Protein AF-A0A550GIX2-F1 (afdb_monomer_lite)

pLDDT: mean 87.05, std 19.42, range [30.88, 98.69]

Radius of gyration: 19.81 Å; chains: 1; bounding box: 37×24×69 Å

Structure (mmCIF, N/CA/C/O backbone):
data_AF-A0A550GIX2-F1
#
_entry.id   AF-A0A550GIX2-F1
#
loop_
_atom_site.group_PDB
_atom_site.id
_atom_site.type_symbol
_atom_site.label_atom_id
_atom_site.label_alt_id
_atom_site.label_comp_id
_atom_site.label_asym_id
_atom_site.label_entity_id
_atom_site.label_seq_id
_atom_site.pdbx_PDB_ins_code
_atom_site.Cartn_x
_atom_site.Cartn_y
_atom_site.Cartn_z
_atom_site.occupancy
_atom_site.B_iso_or_equiv
_atom_site.auth_seq_id
_atom_site.auth_comp_id
_atom_site.auth_asym_id
_atom_site.auth_atom_id
_atom_site.pdbx_PDB_model_num
ATOM 1 N N . MET A 1 1 ? 26.050 8.860 47.215 1.00 37.41 1 MET A N 1
ATOM 2 C CA . MET A 1 1 ? 24.657 9.284 47.470 1.00 37.41 1 MET A CA 1
ATOM 3 C C . MET A 1 1 ? 24.229 10.188 46.318 1.00 37.41 1 MET A C 1
ATOM 5 O O . MET A 1 1 ? 24.771 11.276 46.206 1.00 37.41 1 MET A O 1
ATOM 9 N N . LYS A 1 2 ? 23.384 9.721 45.390 1.00 30.88 2 LYS A N 1
ATOM 10 C CA . LYS A 1 2 ? 22.823 10.561 44.314 1.00 30.88 2 LYS A CA 1
ATOM 11 C C . LYS A 1 2 ? 21.297 10.614 44.491 1.00 30.88 2 LYS A C 1
ATOM 13 O O . LYS A 1 2 ? 20.684 9.555 44.377 1.00 30.88 2 LYS A O 1
ATOM 18 N N . PRO A 1 3 ? 20.680 11.775 44.768 1.00 41.62 3 PRO A N 1
ATOM 19 C CA . PRO A 1 3 ? 19.252 11.998 44.529 1.00 41.62 3 PRO A CA 1
ATOM 20 C C . PRO A 1 3 ? 19.055 12.433 43.057 1.00 41.62 3 PRO A C 1
ATOM 22 O O . PRO A 1 3 ? 19.893 13.151 42.522 1.00 41.62 3 PRO A O 1
ATOM 25 N N . GLN A 1 4 ? 18.166 11.783 42.284 1.00 46.25 4 GLN A N 1
ATOM 26 C CA . GLN A 1 4 ? 16.768 12.185 41.986 1.00 46.25 4 GLN A CA 1
ATOM 27 C C . GLN A 1 4 ? 16.673 13.627 41.453 1.00 46.25 4 GLN A C 1
ATOM 29 O O . GLN A 1 4 ? 17.166 14.521 42.118 1.00 46.25 4 GLN A O 1
ATOM 34 N N . LYS A 1 5 ? 16.044 13.995 40.331 1.00 46.88 5 LYS A N 1
ATOM 35 C CA . LYS A 1 5 ? 15.006 13.478 39.408 1.00 46.88 5 LYS A CA 1
ATOM 36 C C . LYS A 1 5 ? 15.142 14.368 38.136 1.00 46.88 5 LYS A C 1
ATOM 38 O O . LYS A 1 5 ? 15.829 15.374 38.195 1.00 46.88 5 LYS A O 1
ATOM 43 N N . GLU A 1 6 ? 14.625 14.033 36.958 1.00 42.41 6 GLU A N 1
ATOM 44 C CA . GLU A 1 6 ? 13.260 14.414 36.577 1.00 42.41 6 GLU A CA 1
ATOM 45 C C . GLU A 1 6 ? 12.857 13.724 35.267 1.00 42.41 6 GLU A C 1
ATOM 47 O O . GLU A 1 6 ? 13.595 13.681 34.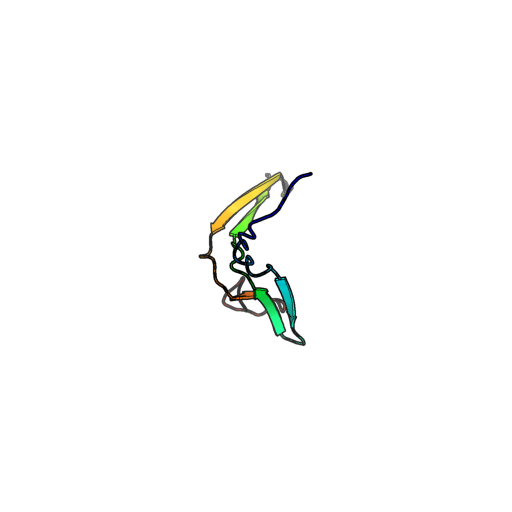285 1.00 42.41 6 GLU A O 1
ATOM 52 N N . ASN A 1 7 ? 11.673 13.118 35.320 1.00 50.47 7 ASN A N 1
ATOM 53 C CA . ASN A 1 7 ? 10.978 12.460 34.227 1.00 50.47 7 ASN A CA 1
ATOM 54 C C . ASN A 1 7 ? 10.583 13.488 33.162 1.00 50.47 7 ASN A C 1
ATOM 56 O O . ASN A 1 7 ? 9.516 14.091 33.263 1.00 50.47 7 ASN A O 1
ATOM 60 N N . GLU A 1 8 ? 11.356 13.603 32.089 1.00 48.03 8 GLU A N 1
ATOM 61 C CA . GLU A 1 8 ? 10.840 14.173 30.848 1.00 48.03 8 GLU A CA 1
ATOM 62 C C . GLU A 1 8 ? 10.251 13.030 30.013 1.00 48.03 8 GLU A C 1
ATOM 64 O O . GLU A 1 8 ? 10.936 12.326 29.264 1.00 48.03 8 GLU A O 1
ATOM 69 N N . LYS A 1 9 ? 8.956 12.767 30.228 1.00 46.25 9 LYS A N 1
ATOM 70 C CA . LYS A 1 9 ? 8.184 11.830 29.408 1.00 46.25 9 LYS A CA 1
ATOM 71 C C . LYS A 1 9 ? 8.227 12.329 27.963 1.00 46.25 9 LYS A C 1
ATOM 73 O O . LYS A 1 9 ? 7.476 13.229 27.600 1.00 46.25 9 LYS A O 1
ATOM 78 N N . ARG A 1 10 ? 9.084 11.728 27.129 1.00 49.44 10 ARG A N 1
ATOM 79 C CA . ARG A 1 10 ? 8.994 11.877 25.669 1.00 49.44 10 ARG A CA 1
ATOM 80 C C . ARG A 1 10 ? 7.548 11.557 25.271 1.00 49.44 10 ARG A C 1
ATOM 82 O O . ARG A 1 10 ? 7.048 10.521 25.724 1.00 49.44 10 ARG A O 1
ATOM 89 N N . PRO A 1 11 ? 6.867 12.393 24.468 1.00 48.50 11 PRO A N 1
ATOM 90 C CA . PRO A 1 11 ? 5.537 12.048 23.987 1.00 48.50 11 PRO A CA 1
ATOM 91 C C . PRO A 1 11 ? 5.646 10.684 23.307 1.00 48.50 11 PRO A C 1
ATOM 93 O O . PRO A 1 11 ? 6.551 10.474 22.493 1.00 48.50 11 PRO A O 1
ATOM 96 N N . MET A 1 12 ? 4.803 9.726 23.709 1.00 51.91 12 MET A N 1
ATOM 97 C CA . MET A 1 12 ? 4.776 8.417 23.068 1.00 51.91 12 MET A CA 1
ATOM 98 C C . MET A 1 12 ? 4.521 8.664 21.584 1.00 51.91 12 MET A C 1
ATOM 100 O O . MET A 1 12 ? 3.420 9.050 21.204 1.00 51.91 12 MET A O 1
ATOM 104 N N . LYS A 1 13 ? 5.548 8.486 20.744 1.00 54.66 13 LYS A N 1
ATOM 105 C CA . LYS A 1 13 ? 5.352 8.294 19.308 1.00 54.66 13 LYS A CA 1
ATOM 106 C C . LYS A 1 13 ? 4.285 7.212 19.200 1.00 54.66 13 LYS A C 1
ATOM 108 O O . LYS A 1 13 ? 4.544 6.108 19.675 1.00 54.66 13 LYS A O 1
ATOM 113 N N . ASN A 1 14 ? 3.106 7.532 18.664 1.00 63.31 14 ASN A N 1
ATOM 114 C CA . ASN A 1 14 ? 2.068 6.539 18.389 1.00 63.31 14 ASN A CA 1
ATOM 115 C C . ASN A 1 14 ? 2.757 5.339 17.730 1.00 63.31 14 ASN A C 1
ATOM 117 O O . ASN A 1 14 ? 3.378 5.502 16.678 1.00 63.31 14 ASN A O 1
ATOM 121 N N . ALA A 1 15 ? 2.776 4.189 18.408 1.00 82.12 15 ALA A N 1
ATOM 122 C CA . ALA A 1 15 ? 3.562 3.051 17.957 1.00 82.12 15 ALA A CA 1
ATOM 123 C C . ALA A 1 15 ? 3.024 2.618 16.591 1.00 82.12 15 ALA A C 1
ATOM 125 O O . ALA A 1 15 ? 1.854 2.252 16.479 1.00 82.12 15 ALA A O 1
ATOM 126 N N . ALA A 1 16 ? 3.856 2.727 15.555 1.00 93.25 16 ALA A N 1
ATOM 127 C CA . ALA A 1 16 ? 3.470 2.345 14.207 1.00 93.25 16 ALA A CA 1
ATOM 128 C C . ALA A 1 16 ? 3.040 0.874 14.189 1.00 93.25 16 ALA A C 1
ATOM 130 O O . ALA A 1 16 ? 3.733 0.019 14.744 1.00 93.25 16 ALA A O 1
ATOM 131 N N . SER A 1 17 ? 1.907 0.577 13.558 1.00 95.56 17 SER A N 1
ATOM 132 C CA . SER A 1 17 ? 1.375 -0.784 13.501 1.00 95.56 17 SER A CA 1
ATOM 133 C C . SER A 1 17 ? 0.670 -1.062 12.180 1.00 95.56 17 SER A C 1
ATOM 135 O O . SER A 1 17 ? 0.220 -0.148 11.485 1.00 95.56 17 SER A O 1
ATOM 137 N N . ILE A 1 18 ? 0.603 -2.347 11.829 1.00 97.19 18 ILE A N 1
ATOM 138 C CA . ILE A 1 18 ? -0.166 -2.848 10.694 1.00 97.19 18 ILE A CA 1
ATOM 139 C C . ILE A 1 18 ? -1.061 -3.973 11.205 1.00 97.19 18 ILE A C 1
ATOM 141 O O . ILE A 1 18 ? -0.569 -4.964 11.741 1.00 97.19 18 ILE A O 1
ATOM 145 N N . GLU A 1 19 ? -2.366 -3.835 11.011 1.00 97.81 19 GLU A N 1
ATOM 146 C CA . GLU A 1 19 ? -3.358 -4.867 11.291 1.00 97.81 19 GLU A CA 1
ATOM 147 C C . GLU A 1 19 ? -3.906 -5.440 9.978 1.00 97.81 19 GLU A C 1
ATOM 149 O O . GLU A 1 19 ? -4.272 -4.709 9.053 1.00 97.81 19 GLU A O 1
ATOM 154 N N . VAL A 1 20 ? -3.994 -6.769 9.895 1.00 98.38 20 VAL A N 1
ATOM 155 C CA . VAL A 1 20 ? -4.676 -7.462 8.796 1.00 98.38 20 VAL A CA 1
ATOM 156 C C . VAL A 1 20 ? -6.138 -7.658 9.183 1.00 98.38 20 VAL A C 1
ATOM 158 O O . VAL A 1 20 ? -6.473 -8.567 9.940 1.00 98.38 20 VAL A O 1
ATOM 161 N N . THR A 1 21 ? -7.023 -6.815 8.659 1.00 98.31 21 THR A N 1
ATOM 162 C CA . THR A 1 21 ? -8.442 -6.869 9.035 1.00 98.31 21 THR A CA 1
ATOM 163 C C . THR A 1 21 ? -9.152 -8.073 8.399 1.00 98.31 21 THR A C 1
ATOM 165 O O . THR A 1 21 ? -8.880 -8.464 7.252 1.00 98.31 21 THR A O 1
ATOM 168 N N . ARG A 1 22 ? -10.096 -8.685 9.130 1.00 98.12 22 ARG A N 1
ATOM 169 C CA . ARG A 1 22 ? -10.907 -9.807 8.623 1.00 98.12 22 ARG A CA 1
ATOM 170 C C . ARG A 1 22 ? -11.678 -9.364 7.378 1.00 98.12 22 ARG A C 1
ATOM 172 O O . ARG A 1 22 ? -12.445 -8.413 7.439 1.00 98.12 22 ARG A O 1
ATOM 179 N N . ASN A 1 23 ? -11.484 -10.073 6.262 1.00 97.75 23 ASN A N 1
ATOM 180 C CA . ASN A 1 23 ? -12.090 -9.771 4.954 1.00 97.75 23 ASN A CA 1
ATOM 181 C C . ASN A 1 23 ? -11.888 -8.322 4.463 1.00 97.75 23 ASN A C 1
ATOM 183 O O . ASN A 1 23 ? -12.621 -7.865 3.592 1.00 97.75 23 ASN A O 1
ATOM 187 N N . GLY A 1 24 ? -10.891 -7.613 4.996 1.00 97.69 24 GLY A N 1
ATOM 188 C CA . GLY A 1 24 ? -10.661 -6.206 4.691 1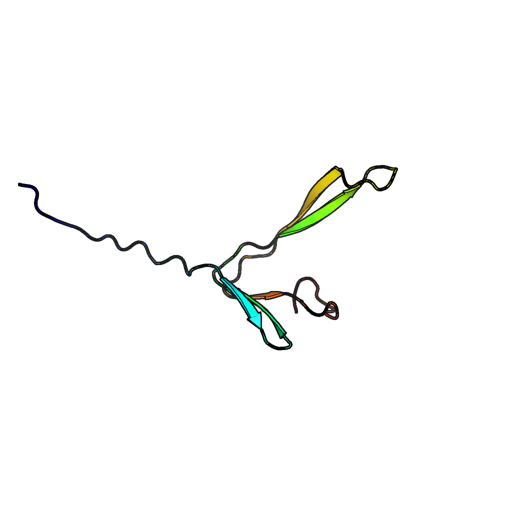.00 97.69 24 GLY A CA 1
ATOM 189 C C . GLY A 1 24 ? -9.202 -5.879 4.357 1.00 97.69 24 GLY A C 1
ATOM 190 O O . GLY A 1 24 ? -8.386 -6.787 4.148 1.00 97.69 24 GLY A O 1
ATOM 191 N N . PRO A 1 25 ? -8.871 -4.583 4.265 1.00 98.69 25 PRO A N 1
ATOM 192 C CA . PRO A 1 25 ? -7.538 -4.091 3.926 1.00 98.69 25 PRO A CA 1
ATOM 193 C C . PRO A 1 25 ? -6.502 -4.321 5.034 1.00 98.69 25 PRO A C 1
ATOM 195 O O . PRO A 1 25 ? -6.818 -4.788 6.133 1.00 98.69 25 PRO A O 1
ATOM 198 N N . TYR A 1 26 ? -5.260 -3.934 4.749 1.00 98.50 26 TYR A N 1
ATOM 199 C CA . TYR A 1 26 ? -4.294 -3.643 5.805 1.00 98.50 26 TYR A CA 1
ATOM 200 C C . TYR A 1 26 ? -4.618 -2.282 6.421 1.00 98.50 26 TYR A C 1
ATOM 202 O O . TYR A 1 26 ? -4.678 -1.280 5.707 1.00 98.50 26 TYR A O 1
ATOM 210 N N . LEU A 1 27 ? -4.817 -2.246 7.73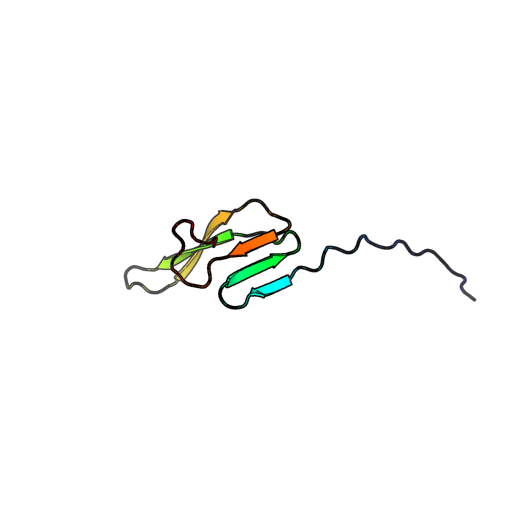4 1.00 98.12 27 LEU A N 1
ATOM 211 C CA . LEU A 1 27 ? -4.946 -1.021 8.511 1.00 98.12 27 LEU A CA 1
ATOM 212 C C . LEU A 1 27 ? -3.564 -0.633 9.038 1.00 98.12 27 LEU A C 1
ATOM 214 O O . LEU A 1 27 ? -3.014 -1.329 9.882 1.00 98.12 27 LEU A O 1
ATOM 218 N N . VAL A 1 28 ? -3.008 0.467 8.541 1.00 97.44 28 VAL A N 1
ATOM 219 C CA . VAL A 1 28 ? -1.722 1.018 8.987 1.00 97.44 28 VAL A CA 1
ATOM 220 C C . VAL A 1 28 ? -1.988 2.222 9.883 1.00 97.44 28 VAL A C 1
ATOM 222 O O . VAL A 1 28 ? -2.760 3.102 9.502 1.00 97.44 28 VAL A O 1
ATOM 225 N N . LEU A 1 29 ? -1.353 2.272 11.053 1.00 96.50 29 LEU A N 1
ATOM 226 C CA . LEU A 1 29 ? -1.503 3.345 12.038 1.00 96.50 29 LEU A CA 1
ATOM 227 C C . LEU A 1 29 ? -0.146 3.954 12.406 1.00 96.50 29 LEU A C 1
ATOM 229 O O . LEU A 1 29 ? 0.883 3.285 12.330 1.00 96.50 29 LEU A O 1
ATOM 233 N N . GLY A 1 30 ? -0.154 5.210 12.858 1.00 94.88 30 GLY A N 1
ATOM 234 C CA . GLY A 1 30 ? 1.010 5.844 13.489 1.00 94.88 30 GLY A CA 1
ATOM 235 C C . GLY A 1 30 ? 1.867 6.710 12.565 1.00 94.88 30 GLY A C 1
ATOM 236 O O . GLY A 1 30 ? 3.081 6.761 12.745 1.00 94.88 30 GLY A O 1
ATOM 237 N N . TRP A 1 31 ? 1.257 7.415 11.602 1.00 94.25 31 TRP A N 1
ATOM 238 C CA . TRP A 1 31 ? 1.947 8.409 10.756 1.00 94.25 31 TRP A CA 1
ATOM 239 C C . TRP A 1 31 ? 3.109 7.832 9.938 1.00 94.25 31 TRP A C 1
ATOM 241 O O . TRP A 1 31 ? 4.126 8.488 9.709 1.00 94.25 31 TRP A O 1
ATOM 251 N N . VAL A 1 32 ? 2.957 6.586 9.491 1.00 92.88 32 VAL A N 1
ATOM 252 C CA . VAL A 1 32 ? 3.984 5.873 8.728 1.00 92.88 32 VAL A CA 1
ATOM 253 C C . VAL A 1 32 ? 4.128 6.502 7.333 1.00 92.88 32 VAL A C 1
ATOM 255 O O . VAL A 1 32 ? 3.137 6.571 6.601 1.00 92.88 32 VAL A O 1
ATOM 258 N N . PRO A 1 33 ? 5.332 6.951 6.924 1.00 93.56 33 PRO A N 1
ATOM 259 C CA . PRO A 1 33 ? 5.567 7.429 5.565 1.00 93.56 33 PRO A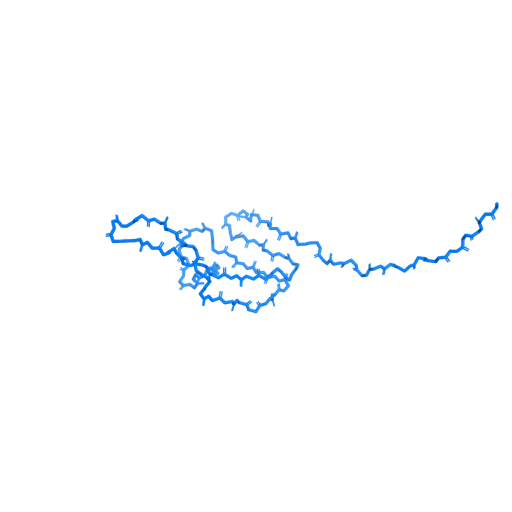 CA 1
ATOM 260 C C . PRO A 1 33 ? 5.364 6.308 4.542 1.00 93.56 33 PRO A C 1
ATOM 262 O O . PRO A 1 33 ? 5.884 5.206 4.712 1.00 93.56 33 PRO A O 1
ATOM 265 N N . LEU A 1 34 ? 4.652 6.602 3.454 1.00 95.12 34 LEU A N 1
ATOM 266 C CA . LEU A 1 34 ? 4.386 5.646 2.380 1.00 95.12 34 LEU A CA 1
ATOM 267 C C . LEU A 1 34 ? 5.031 6.124 1.074 1.00 95.12 34 LEU A C 1
ATOM 269 O O . LEU A 1 34 ? 4.907 7.291 0.695 1.00 95.12 34 LEU A O 1
ATOM 273 N N . GLN A 1 35 ? 5.690 5.213 0.357 1.00 95.31 35 GLN A N 1
ATOM 274 C CA . GLN A 1 35 ? 6.315 5.488 -0.937 1.00 95.31 35 GLN A CA 1
ATOM 275 C C . GLN A 1 35 ? 6.109 4.315 -1.902 1.00 95.31 35 GLN A C 1
ATOM 277 O O . GLN A 1 35 ? 6.232 3.156 -1.516 1.00 95.31 35 GLN A O 1
ATOM 282 N N . LYS A 1 36 ? 5.837 4.617 -3.173 1.00 94.81 36 LYS A N 1
ATOM 283 C CA . LYS A 1 36 ? 5.847 3.648 -4.271 1.00 94.81 36 LYS A CA 1
ATOM 284 C C . LYS A 1 36 ? 7.259 3.516 -4.840 1.00 94.81 36 LYS A C 1
ATOM 286 O O . LYS A 1 36 ? 7.887 4.526 -5.168 1.00 94.81 36 LYS A O 1
ATOM 291 N N . GLN A 1 37 ? 7.715 2.284 -5.028 1.00 95.25 37 GLN A N 1
ATOM 292 C CA . GLN A 1 37 ? 8.943 1.960 -5.754 1.00 95.25 37 GLN A CA 1
ATOM 293 C C . GLN A 1 37 ? 8.603 1.217 -7.049 1.00 95.25 37 GLN A C 1
ATOM 295 O O . GLN A 1 37 ? 7.605 0.496 -7.106 1.00 95.25 37 GLN A O 1
ATOM 300 N N . ILE A 1 38 ? 9.408 1.435 -8.084 1.00 94.75 38 ILE A N 1
ATOM 301 C CA . ILE A 1 38 ? 9.343 0.716 -9.358 1.00 94.75 38 ILE A CA 1
ATOM 302 C C . ILE A 1 38 ? 10.599 -0.139 -9.515 1.00 94.75 38 ILE A C 1
ATOM 304 O O . ILE A 1 38 ? 11.677 0.259 -9.075 1.00 94.75 38 ILE A O 1
ATOM 308 N N . ILE A 1 39 ? 10.436 -1.316 -10.114 1.00 96.00 39 ILE A N 1
ATOM 309 C CA . ILE A 1 39 ? 11.549 -2.195 -10.475 1.00 96.00 39 ILE A CA 1
ATOM 310 C C . ILE A 1 39 ? 12.099 -1.694 -11.805 1.00 96.00 39 ILE A C 1
ATOM 312 O O . ILE A 1 39 ? 11.358 -1.620 -12.785 1.00 96.00 39 ILE A O 1
ATOM 316 N N . ILE A 1 40 ? 13.380 -1.352 -11.827 1.00 96.88 40 ILE A N 1
ATOM 317 C CA . ILE A 1 40 ? 14.131 -1.129 -13.056 1.00 96.88 40 ILE A CA 1
ATOM 318 C C . ILE A 1 40 ? 14.685 -2.482 -13.486 1.00 96.88 40 ILE A C 1
ATOM 320 O O . ILE A 1 40 ? 15.299 -3.188 -12.682 1.00 96.88 40 ILE A O 1
ATOM 324 N N . ALA A 1 41 ? 14.417 -2.850 -14.734 1.00 96.94 41 ALA A N 1
ATOM 325 C CA . ALA A 1 41 ? 14.922 -4.067 -15.340 1.00 96.94 41 ALA A CA 1
ATOM 326 C C . ALA A 1 41 ? 15.879 -3.728 -16.485 1.00 96.94 41 ALA A C 1
ATOM 328 O O . ALA A 1 41 ? 15.713 -2.700 -17.147 1.00 96.94 41 ALA A O 1
ATOM 329 N N . ASP A 1 42 ? 16.879 -4.577 -16.702 1.00 95.94 42 ASP A N 1
ATOM 330 C CA . ASP A 1 42 ? 17.719 -4.513 -17.898 1.00 95.94 42 ASP A CA 1
ATOM 331 C C . ASP A 1 42 ? 16.977 -5.004 -19.158 1.00 95.94 42 ASP A C 1
ATOM 333 O O . ASP A 1 42 ? 15.775 -5.284 -19.138 1.00 95.94 42 ASP A O 1
ATOM 337 N N . SER A 1 43 ? 17.696 -5.090 -20.281 1.00 96.88 43 SER A N 1
ATOM 338 C CA . SER A 1 43 ? 17.136 -5.539 -21.560 1.00 96.88 43 SER A CA 1
ATOM 339 C C . SER A 1 43 ? 16.620 -6.977 -21.542 1.00 96.88 43 SER A C 1
ATOM 341 O O . SER A 1 43 ? 15.710 -7.291 -22.307 1.00 96.88 43 SER A O 1
ATOM 343 N N . ASP A 1 44 ? 17.164 -7.827 -20.672 1.00 96.75 44 ASP A N 1
ATOM 344 C CA . ASP A 1 44 ? 16.761 -9.228 -20.536 1.00 96.75 44 ASP A CA 1
ATOM 345 C C . ASP A 1 44 ? 15.585 -9.385 -19.554 1.00 96.75 44 ASP A C 1
ATOM 347 O O . ASP A 1 44 ? 15.081 -10.487 -19.331 1.00 96.75 44 ASP A O 1
ATOM 351 N N . GLY A 1 45 ? 15.108 -8.272 -18.980 1.00 95.12 45 GLY A N 1
ATOM 352 C CA . GLY A 1 45 ? 14.026 -8.245 -18.003 1.00 95.12 45 GLY A CA 1
ATOM 353 C C . GLY A 1 45 ? 14.480 -8.584 -16.583 1.00 95.12 45 GLY A C 1
ATOM 354 O O . GLY A 1 45 ? 13.634 -8.785 -15.706 1.00 95.12 45 GLY A O 1
ATOM 355 N N . THR A 1 46 ? 15.789 -8.632 -16.322 1.00 96.38 46 THR A N 1
ATOM 356 C CA . THR A 1 46 ? 16.328 -8.908 -14.988 1.00 96.38 46 THR A CA 1
ATOM 357 C C . THR A 1 46 ? 16.203 -7.665 -14.118 1.00 96.38 46 THR A C 1
ATOM 359 O O . THR A 1 46 ? 16.644 -6.584 -14.497 1.00 96.38 46 THR A O 1
ATOM 362 N N . ALA A 1 47 ? 15.608 -7.807 -12.931 1.00 97.00 47 ALA A N 1
ATOM 363 C CA . ALA A 1 47 ? 15.469 -6.718 -11.967 1.00 97.00 47 ALA A CA 1
ATOM 364 C C . ALA A 1 47 ? 16.840 -6.294 -11.415 1.00 97.00 47 ALA A C 1
ATOM 366 O O . ALA A 1 47 ? 17.498 -7.075 -10.728 1.00 97.00 47 ALA A O 1
ATOM 367 N N . THR A 1 48 ? 17.251 -5.054 -11.678 1.00 96.88 48 THR A N 1
ATOM 368 C CA . THR A 1 48 ? 18.572 -4.529 -11.298 1.00 96.88 48 THR A CA 1
ATOM 369 C C . THR A 1 48 ? 18.503 -3.500 -10.177 1.00 96.88 48 THR A C 1
ATOM 371 O O . THR A 1 48 ? 19.369 -3.485 -9.304 1.00 96.88 48 THR A O 1
ATOM 374 N N . GLU A 1 49 ? 17.466 -2.660 -10.152 1.00 96.44 49 GLU A N 1
ATOM 375 C CA . GLU A 1 49 ? 17.355 -1.564 -9.188 1.00 96.44 49 GLU A CA 1
ATOM 376 C C . GLU A 1 49 ? 15.906 -1.314 -8.753 1.00 96.44 49 GLU A C 1
ATOM 378 O O . GLU A 1 49 ? 14.948 -1.543 -9.493 1.00 96.44 49 GLU A O 1
ATOM 383 N N . TRP A 1 50 ? 15.748 -0.794 -7.535 1.00 95.44 50 TRP A N 1
ATOM 384 C CA . TRP A 1 50 ? 14.496 -0.217 -7.059 1.00 95.44 50 TRP A CA 1
ATOM 385 C C . TRP A 1 50 ? 14.568 1.305 -7.097 1.00 95.44 50 TRP A C 1
ATOM 387 O O . TRP A 1 50 ? 15.302 1.912 -6.319 1.00 95.44 50 TRP A O 1
ATOM 397 N N . GLN A 1 51 ? 13.737 1.933 -7.925 1.00 95.81 51 GLN A N 1
ATOM 398 C CA . GLN A 1 51 ? 13.678 3.389 -8.021 1.00 95.81 51 GLN A CA 1
ATOM 399 C C . GLN A 1 51 ? 12.436 3.946 -7.295 1.00 95.81 51 GLN A C 1
ATOM 401 O O . GLN A 1 51 ? 11.310 3.500 -7.542 1.00 95.81 51 GLN A O 1
ATOM 406 N N . PRO A 1 52 ? 12.585 4.924 -6.382 1.00 94.88 52 PRO A N 1
ATOM 407 C CA . PRO A 1 52 ? 11.462 5.686 -5.833 1.00 94.88 52 PRO A CA 1
ATOM 408 C C . PRO A 1 52 ? 10.644 6.385 -6.930 1.00 94.88 52 PRO A C 1
ATOM 410 O O . PRO A 1 52 ? 11.222 6.994 -7.821 1.00 94.88 52 PRO A O 1
ATOM 413 N N . SER A 1 53 ? 9.308 6.360 -6.843 1.00 94.25 53 SER A N 1
ATOM 414 C CA . SER A 1 53 ? 8.428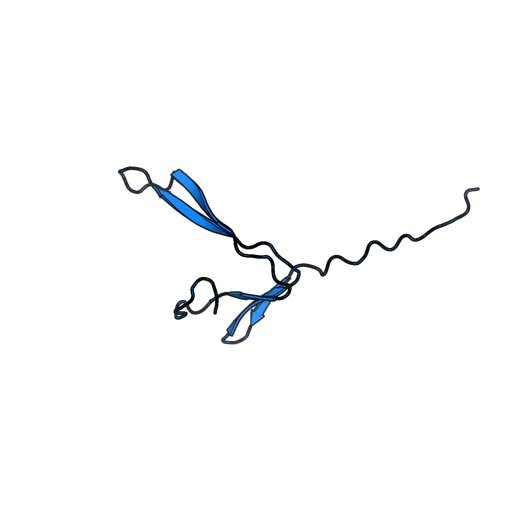 7.000 -7.845 1.00 94.25 53 SER A CA 1
ATOM 415 C C . SER A 1 53 ? 7.426 8.001 -7.264 1.00 94.25 53 SER A C 1
ATOM 417 O O . SER A 1 53 ? 7.298 9.106 -7.777 1.00 94.25 53 SER A O 1
ATOM 419 N N . ILE A 1 54 ? 6.708 7.648 -6.194 1.00 95.31 54 ILE A N 1
ATOM 420 C CA . ILE A 1 54 ? 5.670 8.505 -5.595 1.00 95.31 54 ILE A CA 1
ATOM 421 C C . ILE A 1 54 ? 5.817 8.468 -4.082 1.00 95.31 54 ILE A C 1
ATOM 423 O O . ILE A 1 54 ? 5.863 7.383 -3.508 1.00 95.31 54 ILE A O 1
ATOM 427 N N . LYS A 1 55 ? 5.834 9.634 -3.433 1.00 96.19 55 LYS A N 1
ATOM 428 C CA . LYS A 1 55 ? 5.711 9.766 -1.976 1.00 96.19 55 LYS A CA 1
ATOM 429 C C . LYS A 1 55 ? 4.299 10.220 -1.638 1.00 96.19 55 LYS A C 1
ATOM 431 O O . LYS A 1 55 ? 3.814 11.189 -2.216 1.00 96.19 55 LYS A O 1
ATOM 436 N N . TYR A 1 56 ? 3.656 9.533 -0.705 1.00 94.88 56 TYR A N 1
ATOM 437 C CA . TYR A 1 56 ? 2.338 9.916 -0.211 1.00 94.88 56 TYR A CA 1
ATOM 438 C C . TYR A 1 56 ? 2.492 10.723 1.076 1.00 94.88 56 TYR A C 1
ATOM 440 O O . TYR A 1 56 ? 3.412 10.484 1.863 1.00 94.88 56 TYR A O 1
ATOM 448 N N . ALA A 1 57 ? 1.591 11.682 1.291 1.00 92.81 57 ALA A N 1
ATOM 449 C CA . ALA A 1 57 ? 1.556 12.434 2.537 1.00 92.81 57 ALA A CA 1
ATOM 450 C C . ALA A 1 57 ? 1.334 11.466 3.719 1.00 92.81 57 ALA A C 1
ATOM 452 O O . ALA A 1 57 ? 0.438 10.621 3.632 1.00 92.81 57 ALA A O 1
ATOM 453 N N . PRO A 1 58 ? 2.122 11.559 4.808 1.00 92.12 58 PRO A N 1
ATOM 454 C CA . PRO A 1 58 ? 1.885 10.759 6.002 1.00 92.12 58 PRO A CA 1
ATOM 455 C C . PRO A 1 58 ? 0.490 11.022 6.568 1.00 92.12 58 PRO A C 1
ATOM 457 O O . PRO A 1 58 ? 0.044 12.166 6.648 1.00 92.12 58 PRO A O 1
ATOM 460 N N . GLN A 1 59 ? -0.184 9.956 6.981 1.00 94.69 59 GLN A N 1
ATOM 461 C CA . GLN A 1 59 ? -1.508 10.009 7.590 1.00 94.69 59 GLN A CA 1
ATOM 462 C C . GLN A 1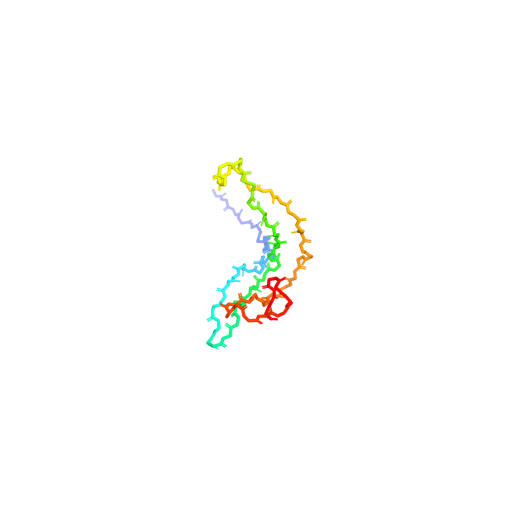 59 ? -1.490 9.196 8.877 1.00 94.69 59 GLN A C 1
ATOM 464 O O . GLN A 1 59 ? -0.793 8.185 8.972 1.00 94.69 59 GLN A O 1
ATOM 469 N N . GLU A 1 60 ? -2.287 9.606 9.861 1.00 95.00 60 GLU A N 1
ATOM 470 C CA . GLU A 1 60 ? -2.441 8.853 11.108 1.00 95.00 60 GLU A CA 1
ATOM 471 C C . GLU A 1 60 ? -2.913 7.414 10.859 1.00 95.00 60 GLU A C 1
ATOM 473 O O . GLU A 1 60 ? -2.476 6.495 11.553 1.00 95.00 60 GLU A O 1
ATOM 478 N N . LYS A 1 61 ? -3.769 7.236 9.846 1.00 96.56 61 LYS A N 1
ATOM 479 C CA . LYS A 1 61 ? -4.403 5.981 9.455 1.00 96.56 61 LYS A CA 1
ATOM 480 C C . LYS A 1 61 ? -4.395 5.830 7.936 1.00 96.56 61 LYS A C 1
ATOM 482 O O . LYS A 1 61 ? -4.845 6.731 7.235 1.00 96.56 61 LYS A O 1
ATOM 487 N N . ILE A 1 62 ? -3.965 4.672 7.439 1.00 97.56 62 ILE A N 1
ATOM 488 C CA . ILE A 1 62 ? -3.963 4.322 6.011 1.00 97.56 62 ILE A CA 1
ATOM 489 C C . ILE A 1 62 ? -4.622 2.949 5.833 1.00 97.56 62 ILE A C 1
ATOM 491 O O . ILE A 1 62 ? -4.380 2.031 6.613 1.00 97.56 62 ILE A O 1
ATOM 495 N N . LEU A 1 63 ? -5.453 2.797 4.799 1.00 98.25 63 LEU A N 1
ATOM 496 C CA . LEU A 1 63 ? -6.055 1.519 4.408 1.00 98.25 63 LEU A CA 1
ATOM 497 C C . LEU A 1 63 ? -5.438 1.061 3.086 1.00 98.25 63 LEU A C 1
ATOM 499 O O . LEU A 1 63 ? -5.702 1.663 2.046 1.00 98.25 63 LEU A O 1
ATOM 503 N N . LEU A 1 64 ? -4.617 0.010 3.114 1.00 98.19 64 LEU A N 1
ATOM 504 C CA . LEU A 1 64 ? -3.964 -0.521 1.914 1.00 98.19 64 LEU A CA 1
ATOM 505 C C . LEU A 1 64 ? -4.721 -1.725 1.354 1.00 98.19 64 LEU A C 1
ATOM 507 O O . LEU A 1 64 ? -5.146 -2.619 2.092 1.00 98.19 64 LEU A O 1
ATOM 511 N N . CYS A 1 65 ? -4.858 -1.756 0.031 1.00 98.38 65 CYS A N 1
ATOM 512 C CA . CYS A 1 65 ? -5.511 -2.839 -0.686 1.00 98.38 65 CYS A CA 1
ATOM 513 C C . CYS A 1 65 ? -4.803 -4.167 -0.411 1.00 98.38 65 CYS A C 1
ATOM 515 O O . CYS A 1 65 ? -3.589 -4.286 -0.566 1.00 98.38 65 CYS A O 1
ATOM 517 N N . ARG A 1 66 ? -5.597 -5.180 -0.060 1.00 98.19 66 ARG A N 1
ATOM 518 C CA . ARG A 1 66 ? -5.133 -6.559 0.134 1.00 98.19 66 ARG A CA 1
ATOM 519 C C . ARG A 1 66 ? -5.731 -7.538 -0.874 1.00 98.19 66 ARG A C 1
ATOM 521 O O . ARG A 1 66 ? -5.114 -8.545 -1.188 1.00 98.19 66 ARG A O 1
ATOM 528 N N . CYS A 1 67 ? -6.922 -7.250 -1.401 1.00 98.00 67 CYS A N 1
ATOM 529 C CA . CYS A 1 67 ? -7.654 -8.166 -2.280 1.00 98.00 67 CYS A CA 1
ATOM 530 C C . CYS A 1 67 ? -7.261 -8.069 -3.764 1.00 98.00 67 CYS A C 1
ATOM 532 O O . CYS A 1 67 ? -7.732 -8.866 -4.567 1.00 98.00 67 CYS A O 1
ATOM 534 N N . GLY A 1 68 ? -6.476 -7.060 -4.157 1.00 97.44 68 GLY A N 1
ATOM 535 C CA . GLY A 1 68 ? -6.108 -6.802 -5.554 1.00 97.44 68 GLY A CA 1
ATOM 536 C C . GLY A 1 68 ? -7.186 -6.104 -6.397 1.00 97.44 68 GLY A C 1
ATOM 537 O O . GLY A 1 68 ? -6.883 -5.627 -7.491 1.00 97.44 68 GLY A O 1
ATOM 538 N N . GLN A 1 69 ? -8.412 -5.948 -5.892 1.00 98.00 69 GLN A N 1
ATOM 539 C CA . GLN A 1 69 ? -9.550 -5.444 -6.679 1.00 98.00 69 GLN A CA 1
ATOM 540 C C . GLN A 1 69 ? -9.721 -3.916 -6.654 1.00 98.00 69 GLN A C 1
ATOM 542 O O . GLN A 1 69 ? -10.519 -3.385 -7.422 1.00 98.00 69 GLN A O 1
ATOM 547 N N . SER A 1 70 ? -8.970 -3.185 -5.818 1.00 98.31 70 SER A N 1
ATOM 548 C CA . SER A 1 70 ? -9.127 -1.726 -5.732 1.00 98.31 70 SER A CA 1
ATOM 549 C C . SER A 1 70 ? -8.841 -1.023 -7.061 1.00 98.31 70 SER A C 1
ATOM 551 O O . SER A 1 70 ? -7.867 -1.346 -7.752 1.00 98.31 70 SER A O 1
ATOM 553 N N . LYS A 1 71 ? -9.657 -0.016 -7.386 1.00 98.25 71 LYS A N 1
ATOM 554 C CA . LYS A 1 71 ? -9.425 0.915 -8.501 1.00 98.25 71 LYS A CA 1
ATOM 555 C C . LYS A 1 71 ? -8.448 2.039 -8.129 1.00 98.25 71 LYS A C 1
ATOM 557 O O . LYS A 1 71 ? -7.939 2.699 -9.024 1.00 98.25 71 LYS A O 1
ATOM 562 N N . ASN A 1 72 ? -8.155 2.223 -6.837 1.00 96.25 72 ASN A N 1
ATOM 563 C CA . ASN A 1 72 ? -7.322 3.305 -6.305 1.00 96.25 72 ASN A CA 1
ATOM 564 C C . ASN A 1 72 ? -6.040 2.779 -5.631 1.00 96.25 72 ASN A C 1
ATOM 566 O O . ASN A 1 72 ? -5.690 3.152 -4.512 1.00 96.25 72 ASN A O 1
ATOM 570 N N . LYS A 1 73 ? -5.335 1.855 -6.294 1.00 95.12 73 LYS A N 1
ATOM 571 C CA . LYS A 1 73 ? -4.121 1.240 -5.734 1.00 95.12 73 LYS A CA 1
ATOM 572 C C . LYS A 1 73 ? -3.055 2.308 -5.421 1.00 95.12 73 LYS A C 1
ATOM 574 O O . LYS A 1 73 ? -2.843 3.195 -6.246 1.00 95.12 73 LYS A O 1
ATOM 579 N N . PRO A 1 74 ? -2.334 2.197 -4.288 1.00 95.62 74 PRO A N 1
ATOM 580 C CA . PRO A 1 74 ? -2.252 1.046 -3.376 1.00 95.62 74 PRO A CA 1
ATOM 581 C C . PRO A 1 74 ? -3.320 1.016 -2.269 1.00 95.62 74 PRO A C 1
ATOM 583 O O . PRO A 1 74 ? -3.290 0.126 -1.420 1.00 95.62 74 PRO A O 1
ATOM 586 N N . PHE A 1 75 ? -4.247 1.969 -2.254 1.00 97.62 75 PHE A N 1
ATOM 587 C CA . PHE A 1 75 ? -5.269 2.090 -1.217 1.00 97.62 75 PHE A CA 1
ATOM 588 C C . PHE A 1 75 ? -6.422 1.112 -1.444 1.00 97.62 75 PHE A C 1
ATOM 590 O O . PHE A 1 75 ? -6.601 0.621 -2.559 1.00 97.62 75 PHE A O 1
ATOM 597 N N . CYS A 1 76 ? -7.141 0.779 -0.368 1.00 97.31 76 CYS A N 1
ATOM 598 C CA . CYS A 1 76 ? -8.329 -0.078 -0.417 1.00 97.31 76 CYS A CA 1
ATOM 599 C C . CYS A 1 76 ? -9.398 0.504 -1.344 1.00 97.31 76 CYS A C 1
ATOM 601 O O . CYS A 1 76 ? -9.665 1.719 -1.255 1.00 97.31 76 CYS A O 1
#

Secondary structure (DSSP, 8-state):
----------------EEEE-TTS-EEEES---EEEEEEEE-TT--EEEEEEEEEEPP-SEEEE--SS--SSTTB-

Sequence (76 aa):
MKPQKENEKRPMKNAASIEVTRNGPYLVLGWVPLQKQIIIADSDGTATEWQPSIKYAPQEKILLCRCGQSKNKPFC

Foldseek 3Di:
DDDDDDDPPDPPQPPWDWDDDDVFFIKTARQDKDWDWDFDADPVRHGDDIHTDDTDGGDRIFGADDPPPDPDPRGD